Protein AF-X1APH1-F1 (afdb_monomer)

Mean predicted aligned error: 6.19 Å

Foldseek 3Di:
DVQQQQCVVVCVVVVHDDPRGNPDPDDDDPDPVRVVVVQVCCCPVVVDDDDDDDDDDDPD

Organism: NCBI:txid412755

Radius of gyration: 14.75 Å; Cα contacts (8 Å, |Δi|>4): 40; chains: 1; bounding box: 32×19×48 Å

pLDDT: mean 85.75, std 6.85, range [60.84, 95.12]

Secondary structure (DSSP, 8-state):
-HHHHH-HHHHHHTT---TTTT--S----SSHHHHHHHHHHHHHTS-PPP----------

InterPro domains:
  IPR002505 Phosphate acetyl/butaryl transferase [PF01515] (1-54)
  IPR050500 Phosphate Acetyltransferase/Butyryltransferase [PTHR43356] (1-52)

Structure (mmCIF, N/CA/C/O backbone):
data_AF-X1APH1-F1
#
_entry.id   AF-X1APH1-F1
#
loop_
_atom_site.group_PDB
_atom_site.id
_atom_site.type_symbol
_atom_site.label_atom_id
_atom_site.label_alt_id
_atom_site.label_comp_id
_atom_site.label_asym_id
_atom_site.label_entity_id
_atom_site.label_seq_id
_atom_site.pdbx_PDB_ins_code
_atom_site.Cartn_x
_atom_site.Cartn_y
_atom_site.Cartn_z
_atom_site.occupancy
_atom_site.B_iso_or_equiv
_atom_site.auth_seq_id
_atom_site.auth_comp_id
_atom_site.auth_asym_id
_atom_site.auth_atom_id
_atom_site.pdbx_PDB_model_num
ATOM 1 N N . ALA A 1 1 ? -6.435 5.430 7.205 1.00 70.88 1 ALA A N 1
ATOM 2 C CA . ALA A 1 1 ? -7.125 5.021 5.963 1.00 70.88 1 ALA A CA 1
ATOM 3 C C . ALA A 1 1 ? -6.427 3.813 5.354 1.00 70.88 1 ALA A C 1
ATOM 5 O O . ALA A 1 1 ? -7.090 2.810 5.146 1.00 70.88 1 ALA A O 1
ATOM 6 N N . PHE A 1 2 ? -5.105 3.872 5.149 1.00 76.19 2 PHE A N 1
ATOM 7 C CA . PHE A 1 2 ? -4.295 2.723 4.722 1.00 76.19 2 PHE A CA 1
ATOM 8 C C . PHE A 1 2 ? -4.456 1.487 5.626 1.00 76.19 2 PHE A C 1
ATOM 10 O O . PHE A 1 2 ? -4.730 0.394 5.152 1.00 76.19 2 PHE A O 1
ATOM 17 N N . ASP A 1 3 ? -4.370 1.678 6.939 1.00 78.81 3 ASP A N 1
ATOM 18 C CA . ASP A 1 3 ? -4.550 0.634 7.949 1.00 78.81 3 ASP A CA 1
ATOM 19 C C . ASP A 1 3 ? -5.921 -0.056 7.896 1.00 78.81 3 ASP A C 1
ATOM 21 O O . ASP A 1 3 ? -6.011 -1.261 8.099 1.00 78.81 3 ASP A O 1
ATOM 25 N N . ASN A 1 4 ? -6.971 0.678 7.531 1.00 77.31 4 ASN A N 1
ATOM 26 C CA . ASN A 1 4 ? -8.318 0.126 7.346 1.00 77.31 4 ASN A CA 1
ATOM 27 C C . ASN A 1 4 ? -8.432 -0.738 6.080 1.00 77.31 4 ASN A C 1
ATOM 29 O O . ASN A 1 4 ? -9.359 -1.538 5.957 1.00 77.31 4 ASN A O 1
ATOM 33 N N . ALA A 1 5 ? -7.545 -0.508 5.108 1.00 78.50 5 ALA A N 1
ATOM 34 C CA . ALA A 1 5 ? -7.484 -1.275 3.875 1.00 78.50 5 ALA A CA 1
ATOM 35 C C . ALA A 1 5 ? -6.739 -2.597 4.109 1.00 78.50 5 ALA A C 1
ATOM 37 O O . ALA A 1 5 ? -7.197 -3.632 3.647 1.00 78.50 5 ALA A O 1
ATOM 38 N N . ILE A 1 6 ? -5.653 -2.579 4.891 1.00 80.19 6 ILE A N 1
ATOM 39 C CA . I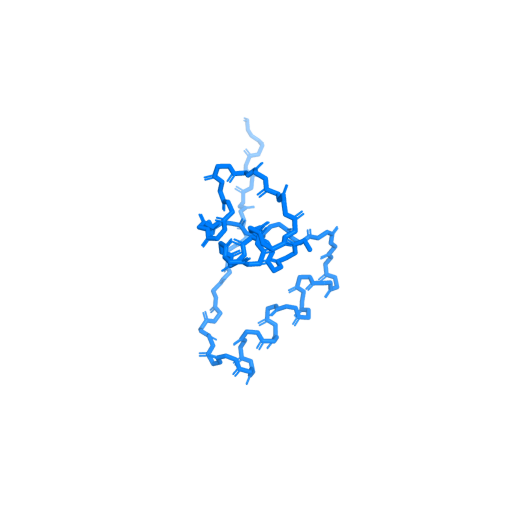LE A 1 6 ? -4.812 -3.763 5.141 1.00 80.19 6 ILE A CA 1
ATOM 40 C C . ILE A 1 6 ? -5.217 -4.601 6.365 1.00 80.19 6 ILE A C 1
ATOM 42 O O . ILE A 1 6 ? -4.731 -5.716 6.515 1.00 80.19 6 ILE A O 1
ATOM 46 N N . SER A 1 7 ? -6.063 -4.084 7.264 1.00 82.12 7 SER A N 1
ATOM 47 C CA . SER A 1 7 ? -6.498 -4.803 8.467 1.00 82.12 7 SER A CA 1
ATOM 48 C C . SER A 1 7 ? -7.983 -4.612 8.752 1.00 82.12 7 SER A C 1
ATOM 50 O O . SER A 1 7 ? -8.473 -3.498 8.960 1.00 82.12 7 SER A O 1
ATOM 52 N N . LYS A 1 8 ? -8.690 -5.742 8.842 1.00 83.12 8 LYS A N 1
ATOM 53 C CA . LYS A 1 8 ? -10.105 -5.796 9.219 1.00 83.12 8 LYS A CA 1
ATOM 54 C C . LYS A 1 8 ? -10.327 -5.333 10.659 1.00 83.12 8 LYS A C 1
ATOM 56 O O . LYS A 1 8 ? -11.287 -4.620 10.932 1.00 83.12 8 LYS A O 1
ATOM 61 N N . GLU A 1 9 ? -9.409 -5.661 11.567 1.00 84.69 9 GLU A N 1
ATOM 62 C CA . GLU A 1 9 ? -9.464 -5.214 12.966 1.00 84.69 9 GLU A CA 1
ATOM 63 C C . GLU A 1 9 ? -9.352 -3.688 13.079 1.00 84.69 9 GLU A C 1
ATOM 65 O O . GLU A 1 9 ? -10.117 -3.060 13.810 1.00 84.69 9 GLU A O 1
ATOM 70 N N . ALA A 1 10 ? -8.454 -3.068 12.305 1.00 84.94 10 ALA A N 1
ATOM 71 C CA . ALA A 1 10 ? -8.308 -1.613 12.287 1.00 84.94 10 ALA A CA 1
ATOM 72 C C . ALA A 1 10 ? -9.561 -0.909 11.737 1.00 84.94 10 ALA A C 1
ATOM 74 O O . ALA A 1 10 ? -9.940 0.151 12.241 1.00 84.94 10 ALA A O 1
ATOM 75 N N . ALA A 1 11 ? -10.222 -1.500 10.735 1.00 85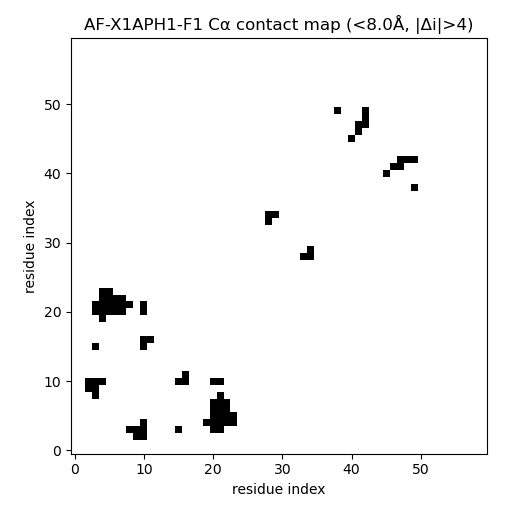.62 11 ALA A N 1
ATOM 76 C CA . ALA A 1 11 ? -11.490 -0.997 10.211 1.00 85.62 11 ALA A CA 1
ATOM 77 C C . ALA A 1 11 ? -12.622 -1.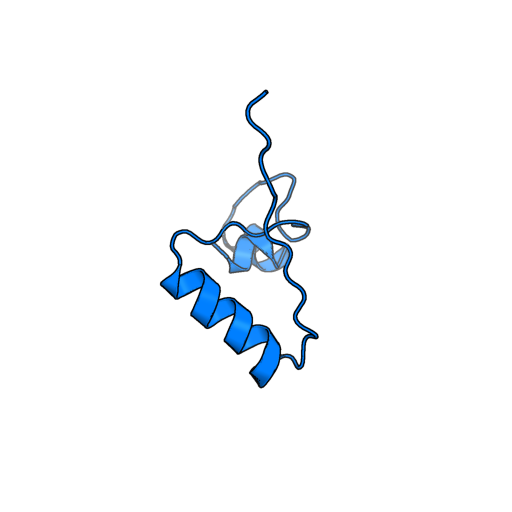098 11.252 1.00 85.62 11 ALA A C 1
ATOM 79 O O . ALA A 1 11 ? -13.332 -0.114 11.473 1.00 85.62 11 ALA A O 1
ATOM 80 N N . LEU A 1 12 ? -12.728 -2.235 11.954 1.00 84.81 12 LEU A N 1
ATOM 81 C CA . LEU A 1 12 ? -13.710 -2.458 13.023 1.00 84.81 12 LEU A CA 1
ATOM 82 C C . LEU A 1 12 ? -13.528 -1.480 14.190 1.00 84.81 12 LEU A C 1
ATOM 84 O O . LEU A 1 12 ? -14.493 -0.849 14.615 1.00 84.81 12 LEU A O 1
ATOM 88 N N . HIS A 1 13 ? -12.294 -1.284 14.666 1.00 87.62 13 HIS A N 1
ATOM 89 C CA . HIS A 1 13 ? -11.995 -0.334 15.748 1.00 87.62 13 HIS A CA 1
ATOM 90 C C . HIS A 1 13 ? -12.357 1.117 15.408 1.00 87.62 13 HIS A C 1
ATOM 92 O O . HIS A 1 13 ? -12.545 1.931 16.309 1.00 87.62 13 HIS A O 1
ATOM 98 N N . LYS A 1 14 ? -12.457 1.450 14.120 1.00 83.38 14 LYS A N 1
ATOM 99 C CA . LYS A 1 14 ? -12.821 2.789 13.645 1.00 83.38 14 LYS A CA 1
ATOM 100 C C . LYS A 1 14 ? -14.265 2.895 13.161 1.00 83.38 14 LYS A C 1
ATOM 102 O O . LYS A 1 14 ? -14.645 3.960 12.684 1.00 83.38 14 LYS A O 1
ATOM 107 N N . GLY A 1 15 ? -15.052 1.823 13.271 1.00 84.44 15 GLY A N 1
ATOM 108 C CA . GLY A 1 15 ? -16.448 1.790 12.830 1.00 84.44 15 GLY A CA 1
ATOM 109 C C . GLY A 1 15 ? -16.621 1.972 11.320 1.00 84.44 15 GLY A C 1
ATOM 110 O O . GLY A 1 15 ? -17.624 2.529 10.884 1.00 84.44 15 GLY A O 1
ATOM 111 N N . ILE A 1 16 ? -15.634 1.563 10.518 1.00 81.62 16 ILE A N 1
ATOM 112 C CA . ILE A 1 16 ? -15.685 1.689 9.059 1.00 81.62 16 ILE A CA 1
ATOM 113 C C . ILE A 1 16 ? -16.216 0.382 8.476 1.00 81.62 16 ILE A C 1
ATOM 115 O O . ILE A 1 16 ? -15.511 -0.626 8.457 1.00 81.62 16 ILE A O 1
ATOM 119 N N . GLU A 1 17 ? -17.450 0.418 7.974 1.00 82.19 17 GLU A N 1
ATOM 120 C CA . GLU A 1 17 ? -18.023 -0.664 7.176 1.00 82.19 17 GLU A CA 1
ATOM 121 C C . GLU A 1 17 ? -17.677 -0.456 5.702 1.00 82.19 17 GLU A C 1
ATOM 123 O O . GLU A 1 17 ? -18.139 0.477 5.046 1.00 82.19 17 GLU A O 1
ATOM 128 N N . SER A 1 18 ? -16.831 -1.338 5.180 1.00 80.69 18 SER A N 1
ATOM 129 C CA . SER A 1 18 ? -16.486 -1.398 3.765 1.00 80.69 18 SER A CA 1
ATOM 130 C C . SER A 1 18 ? -16.377 -2.861 3.346 1.00 80.69 18 SER A C 1
ATOM 132 O O . SER A 1 18 ? -15.773 -3.649 4.079 1.00 80.69 18 SER A O 1
ATOM 134 N N . PRO A 1 19 ? -16.909 -3.242 2.172 1.00 83.12 19 PRO A N 1
ATOM 135 C CA . PRO A 1 19 ? -16.865 -4.624 1.700 1.00 83.12 19 PRO A CA 1
ATOM 136 C C . PRO A 1 19 ? -15.442 -5.130 1.422 1.00 83.12 19 PRO A C 1
ATOM 138 O O . PRO A 1 19 ? -15.248 -6.334 1.328 1.00 83.12 19 PRO A O 1
ATOM 141 N N . VAL A 1 20 ? -14.458 -4.232 1.299 1.00 84.31 20 VAL A N 1
ATOM 142 C CA . VAL A 1 20 ? -13.062 -4.563 0.952 1.00 84.31 20 VAL A CA 1
ATOM 143 C C . VAL A 1 20 ? -12.071 -4.296 2.092 1.00 84.31 20 VAL A C 1
ATOM 145 O O . VAL A 1 20 ? -10.861 -4.4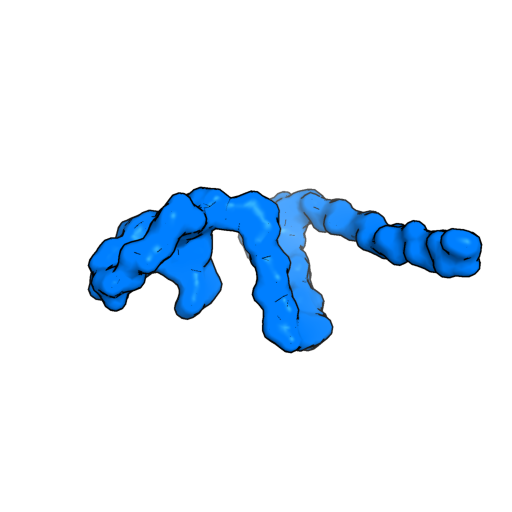09 1.914 1.00 84.31 20 VAL A O 1
ATOM 148 N N . SER A 1 21 ? -12.546 -3.898 3.276 1.00 85.12 21 SER A N 1
ATOM 149 C CA . SER A 1 21 ? -11.666 -3.570 4.403 1.00 85.12 21 SER A CA 1
ATOM 150 C C . SER A 1 21 ? -10.926 -4.799 4.938 1.00 85.12 21 SER A C 1
ATOM 152 O O . SER A 1 21 ? -11.542 -5.730 5.452 1.00 85.12 21 SER A O 1
ATOM 154 N N . GLY A 1 22 ? -9.593 -4.765 4.875 1.00 82.12 22 GLY A N 1
ATOM 155 C CA . GLY A 1 22 ? -8.710 -5.854 5.298 1.00 82.12 22 GLY A CA 1
ATOM 156 C C . GLY A 1 22 ? -8.345 -6.845 4.193 1.00 82.12 22 GLY A C 1
ATOM 157 O O . GLY A 1 22 ? -7.471 -7.676 4.413 1.00 82.12 22 GLY A O 1
ATOM 158 N N . GLU A 1 23 ? -8.980 -6.753 3.024 1.00 85.56 23 GLU A N 1
ATOM 159 C CA . GLU A 1 23 ? -8.836 -7.701 1.910 1.00 85.56 23 GLU A CA 1
ATOM 160 C C . GLU A 1 23 ? -8.714 -6.945 0.575 1.00 85.56 23 GLU A C 1
ATOM 162 O O . GLU A 1 23 ? -9.400 -7.234 -0.399 1.00 85.56 23 GLU A O 1
ATOM 167 N N . VAL A 1 24 ? -7.870 -5.909 0.533 1.00 86.44 24 VAL A N 1
ATOM 168 C CA . VAL A 1 24 ? -7.617 -5.153 -0.703 1.00 86.44 24 VAL A CA 1
ATOM 169 C C . VAL A 1 24 ? -6.562 -5.826 -1.578 1.00 86.44 24 VAL A C 1
ATOM 171 O O . VAL A 1 24 ? -5.440 -6.068 -1.137 1.00 86.44 24 VAL A O 1
ATOM 174 N N . ASP A 1 25 ? -6.890 -6.028 -2.853 1.00 87.44 25 ASP A N 1
ATOM 175 C CA . ASP A 1 25 ? -5.933 -6.507 -3.860 1.00 87.44 25 ASP A CA 1
ATOM 176 C C . ASP A 1 25 ? -5.087 -5.373 -4.459 1.00 87.44 25 ASP A C 1
ATOM 178 O O . ASP A 1 25 ? -3.945 -5.576 -4.872 1.00 87.44 25 ASP A O 1
ATOM 182 N N . ILE A 1 26 ? -5.652 -4.160 -4.532 1.00 87.31 26 ILE A N 1
ATOM 183 C CA . ILE A 1 26 ? -5.038 -2.998 -5.186 1.00 87.31 26 ILE A CA 1
ATOM 184 C C . ILE A 1 26 ? -5.052 -1.801 -4.236 1.00 87.31 26 ILE A C 1
ATOM 186 O O . ILE A 1 26 ? -6.094 -1.402 -3.718 1.00 87.31 26 ILE A O 1
ATOM 190 N N . LEU A 1 27 ? -3.882 -1.186 -4.060 1.00 87.50 27 LEU A N 1
ATOM 191 C CA . LEU A 1 27 ? -3.697 0.049 -3.303 1.00 87.50 27 LEU A CA 1
ATOM 192 C C . LEU A 1 27 ? -3.378 1.196 -4.261 1.00 87.50 27 LEU A C 1
ATOM 194 O O . LEU A 1 27 ? -2.346 1.185 -4.932 1.00 87.50 27 LEU A O 1
ATOM 198 N N . LEU A 1 28 ? -4.250 2.202 -4.300 1.00 88.75 28 LEU A N 1
ATOM 199 C CA . LEU A 1 28 ? -4.012 3.432 -5.048 1.00 88.75 28 LEU A CA 1
ATOM 200 C C . LEU A 1 28 ? -3.334 4.460 -4.140 1.00 88.75 28 LEU A C 1
ATOM 202 O O . LEU A 1 28 ? -3.910 4.897 -3.142 1.00 88.75 28 LEU A O 1
ATOM 206 N N . ALA A 1 29 ? -2.108 4.842 -4.486 1.00 90.19 29 ALA A N 1
ATOM 207 C CA . ALA A 1 29 ? -1.416 5.927 -3.807 1.00 90.19 29 ALA A CA 1
ATOM 208 C C . ALA A 1 29 ? -2.003 7.290 -4.231 1.00 90.19 29 ALA A C 1
ATOM 210 O O . ALA A 1 29 ? -2.373 7.451 -5.396 1.00 90.19 29 ALA A O 1
ATOM 211 N N . PRO A 1 30 ? -2.084 8.272 -3.316 1.00 89.75 30 PRO A N 1
ATOM 212 C CA . PRO A 1 30 ? -2.627 9.598 -3.621 1.00 89.75 30 PRO A CA 1
ATOM 213 C C . PRO A 1 30 ? -1.710 10.434 -4.528 1.00 89.75 30 PRO A C 1
ATOM 215 O O . PRO A 1 30 ? -2.195 11.291 -5.261 1.00 89.75 30 PRO A O 1
ATOM 218 N N . ASP A 1 31 ? -0.401 10.180 -4.484 1.00 94.31 31 ASP A N 1
ATOM 219 C CA . ASP A 1 31 ? 0.633 10.879 -5.245 1.00 94.31 31 ASP A CA 1
ATOM 220 C C . ASP A 1 31 ? 1.858 9.967 -5.473 1.00 94.31 31 ASP A C 1
ATOM 222 O O . ASP A 1 31 ? 1.934 8.837 -4.966 1.00 94.31 31 ASP A O 1
ATOM 226 N N . ILE A 1 32 ? 2.807 10.440 -6.289 1.00 94.12 32 ILE A N 1
ATOM 227 C CA . ILE A 1 32 ? 3.988 9.663 -6.686 1.00 94.12 32 ILE A CA 1
ATOM 228 C C . ILE A 1 32 ? 5.007 9.543 -5.547 1.00 94.12 32 ILE A C 1
ATOM 230 O O . ILE A 1 32 ? 5.686 8.520 -5.426 1.00 94.12 32 ILE A O 1
ATOM 234 N N . GLU A 1 33 ? 5.106 10.551 -4.685 1.00 95.12 33 GLU A N 1
ATOM 235 C CA . GLU A 1 33 ? 6.000 10.563 -3.535 1.00 95.12 33 GLU A CA 1
ATOM 236 C C . GLU A 1 33 ? 5.598 9.488 -2.517 1.00 95.12 33 GLU A C 1
ATOM 238 O O . GLU A 1 33 ? 6.434 8.668 -2.122 1.00 95.12 33 GLU A O 1
ATOM 243 N N . ALA A 1 34 ? 4.317 9.429 -2.151 1.00 92.69 34 ALA A N 1
ATOM 244 C CA . ALA A 1 34 ? 3.727 8.419 -1.286 1.00 92.69 34 ALA A CA 1
ATOM 245 C C . ALA A 1 34 ? 3.883 7.019 -1.889 1.00 92.69 34 ALA A C 1
ATOM 247 O O . ALA A 1 34 ? 4.290 6.096 -1.180 1.00 92.69 34 ALA A O 1
ATOM 248 N N . ALA A 1 35 ? 3.641 6.863 -3.197 1.00 91.88 35 ALA A N 1
ATOM 249 C CA . ALA A 1 35 ? 3.848 5.593 -3.894 1.00 91.88 35 ALA A CA 1
ATOM 250 C C . ALA A 1 35 ? 5.307 5.113 -3.792 1.00 91.88 35 ALA A C 1
ATOM 252 O O . ALA A 1 35 ? 5.569 3.954 -3.471 1.00 91.88 35 ALA A O 1
ATOM 253 N N . ASN A 1 36 ? 6.270 6.012 -4.015 1.00 93.06 36 ASN A N 1
ATOM 254 C CA . ASN A 1 36 ? 7.700 5.708 -3.977 1.00 93.06 36 ASN A CA 1
ATOM 255 C C . ASN A 1 36 ? 8.186 5.364 -2.563 1.00 93.06 36 ASN A C 1
ATOM 257 O O . ASN A 1 36 ? 8.934 4.401 -2.383 1.00 93.06 36 ASN A O 1
ATOM 261 N N . ILE A 1 37 ? 7.760 6.134 -1.555 1.00 94.12 37 ILE A N 1
ATOM 262 C CA . ILE A 1 37 ? 8.076 5.863 -0.145 1.00 94.12 37 ILE A CA 1
ATOM 263 C C . ILE A 1 37 ? 7.524 4.495 0.253 1.00 94.12 37 ILE A C 1
ATOM 265 O O . ILE A 1 37 ? 8.245 3.692 0.845 1.00 94.12 37 ILE A O 1
ATOM 269 N N . PHE A 1 38 ? 6.276 4.203 -0.116 1.00 91.88 38 PHE A N 1
ATOM 270 C CA . PHE A 1 38 ? 5.627 2.943 0.216 1.00 91.88 38 PHE A CA 1
ATOM 271 C C . PHE A 1 38 ? 6.302 1.745 -0.461 1.00 91.88 38 PHE A C 1
ATOM 273 O O . PHE A 1 38 ? 6.678 0.790 0.219 1.00 91.88 38 PHE A O 1
ATOM 280 N N . ALA A 1 39 ? 6.549 1.817 -1.773 1.00 91.62 39 ALA A N 1
ATOM 281 C CA . ALA A 1 39 ? 7.231 0.759 -2.515 1.00 91.62 39 ALA A CA 1
ATOM 282 C C . ALA A 1 39 ? 8.626 0.468 -1.940 1.00 91.62 39 ALA A C 1
ATOM 284 O O . ALA A 1 39 ? 8.977 -0.687 -1.702 1.00 91.62 39 ALA A O 1
ATOM 285 N N . LYS A 1 40 ? 9.410 1.510 -1.636 1.00 93.38 40 LYS A N 1
ATOM 286 C CA . LYS A 1 40 ? 10.720 1.352 -0.986 1.00 93.38 40 LYS A CA 1
ATOM 287 C C . LYS A 1 40 ? 10.595 0.766 0.416 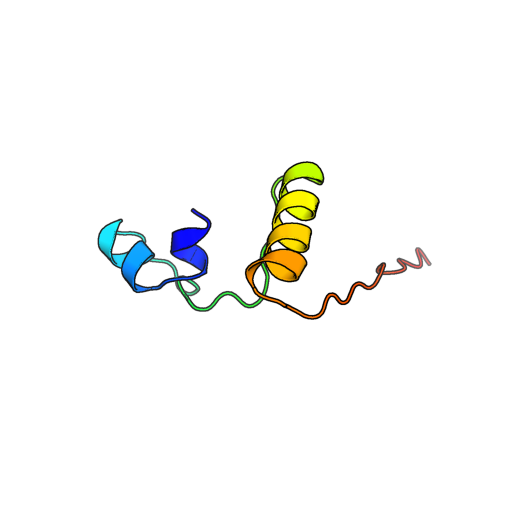1.00 93.38 40 LYS A C 1
ATOM 289 O O . LYS A 1 40 ? 11.384 -0.103 0.771 1.00 93.38 40 LYS A O 1
ATOM 294 N N . GLY A 1 41 ? 9.609 1.198 1.199 1.00 93.88 41 GLY A N 1
ATOM 295 C CA . GLY A 1 41 ? 9.323 0.635 2.517 1.00 93.88 41 GLY A CA 1
ATOM 296 C C . GLY A 1 41 ? 9.070 -0.871 2.453 1.00 93.88 41 GL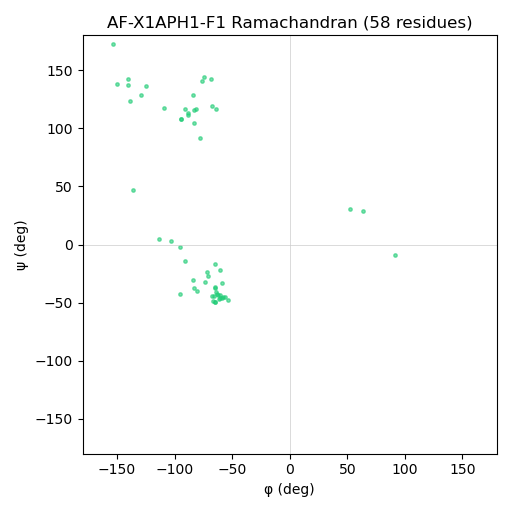Y A C 1
ATOM 297 O O . GLY A 1 41 ? 9.670 -1.624 3.215 1.00 93.88 41 GLY A O 1
ATOM 298 N N . LEU A 1 42 ? 8.266 -1.332 1.491 1.00 91.94 42 LEU A N 1
ATOM 299 C CA . LEU A 1 42 ? 8.019 -2.760 1.280 1.00 91.94 42 LEU A CA 1
ATOM 300 C C . LEU A 1 42 ? 9.299 -3.525 0.914 1.00 91.94 42 LEU A C 1
ATOM 302 O O . LEU A 1 42 ? 9.559 -4.591 1.470 1.00 91.94 42 LEU A O 1
ATOM 306 N N . VAL A 1 43 ? 10.130 -2.974 0.029 1.00 93.69 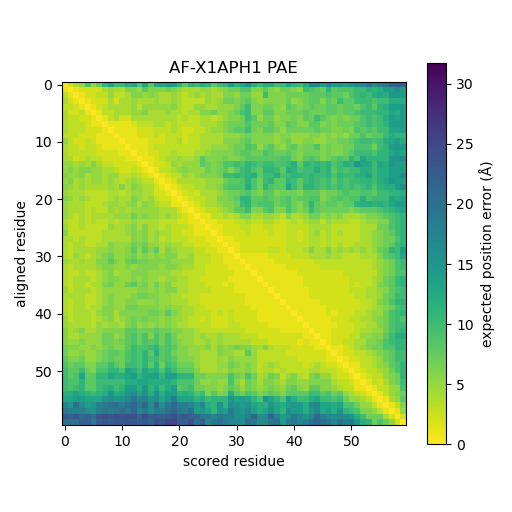43 VAL A N 1
ATOM 307 C CA . VAL A 1 43 ? 11.388 -3.616 -0.381 1.00 93.69 43 VAL A CA 1
ATOM 308 C C . VAL A 1 43 ? 12.392 -3.685 0.773 1.00 93.69 43 VAL A C 1
ATOM 310 O O . VAL A 1 43 ? 12.952 -4.746 1.039 1.00 93.69 43 VAL A O 1
ATOM 313 N N . TYR A 1 44 ? 12.627 -2.578 1.480 1.00 93.38 44 TYR A N 1
ATOM 314 C CA . TYR A 1 44 ? 13.684 -2.506 2.494 1.00 93.38 44 TYR A CA 1
ATOM 315 C C . TYR A 1 44 ? 13.265 -3.062 3.856 1.00 93.38 44 TYR A C 1
ATOM 317 O O . TYR A 1 44 ? 14.082 -3.689 4.527 1.00 93.38 44 TYR A O 1
ATOM 325 N N . LEU A 1 45 ? 12.017 -2.836 4.275 1.00 93.19 45 LEU A N 1
ATOM 326 C CA . LEU A 1 45 ? 11.540 -3.216 5.608 1.00 93.19 45 LEU A CA 1
ATOM 327 C C . LEU A 1 45 ? 10.845 -4.576 5.595 1.00 93.19 45 LEU A C 1
ATOM 329 O O . LEU A 1 45 ? 11.094 -5.397 6.473 1.00 93.19 45 LEU A O 1
ATOM 333 N N . ALA A 1 46 ? 10.005 -4.833 4.589 1.00 91.62 46 ALA A N 1
ATOM 334 C CA . ALA A 1 46 ? 9.254 -6.085 4.479 1.00 91.62 46 ALA A CA 1
ATOM 335 C C . ALA A 1 46 ? 9.943 -7.135 3.588 1.00 91.62 46 ALA A C 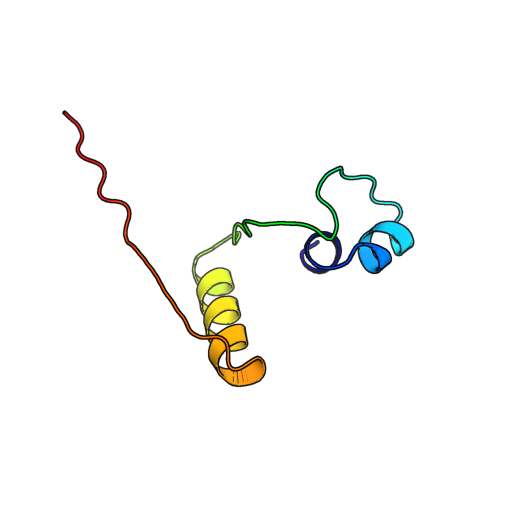1
ATOM 337 O O . ALA A 1 46 ? 9.432 -8.244 3.455 1.00 91.62 46 ALA A O 1
ATOM 338 N N . LYS A 1 47 ? 11.102 -6.807 2.990 1.00 91.25 47 LYS A N 1
ATOM 339 C CA . LYS A 1 47 ? 11.832 -7.662 2.033 1.00 91.25 47 LYS A CA 1
ATOM 340 C C . LYS A 1 47 ? 10.951 -8.151 0.875 1.00 91.25 47 LYS A C 1
ATOM 342 O O . LYS A 1 47 ? 11.163 -9.241 0.347 1.00 91.25 47 LYS A O 1
ATOM 347 N N . ALA A 1 48 ? 9.959 -7.351 0.488 1.00 91.12 48 ALA A N 1
ATOM 348 C CA . ALA A 1 48 ? 9.078 -7.669 -0.624 1.00 91.12 48 ALA A CA 1
ATOM 349 C C . ALA A 1 48 ? 9.849 -7.608 -1.950 1.00 91.12 48 ALA A C 1
ATOM 351 O O . ALA A 1 48 ? 10.697 -6.734 -2.146 1.00 91.12 48 ALA A O 1
ATOM 352 N N . GLN A 1 49 ? 9.535 -8.513 -2.877 1.00 92.25 49 GLN A N 1
ATOM 353 C CA . GLN A 1 49 ? 10.101 -8.487 -4.221 1.00 92.25 49 GLN A CA 1
ATOM 354 C C . GLN A 1 49 ? 9.328 -7.473 -5.081 1.00 92.25 49 GLN A C 1
ATOM 356 O O . GLN A 1 49 ? 8.131 -7.664 -5.303 1.00 92.25 49 GLN A O 1
ATOM 361 N N . PRO A 1 50 ? 9.970 -6.397 -5.569 1.00 87.19 50 PRO A N 1
ATOM 362 C CA . PRO A 1 50 ? 9.284 -5.410 -6.387 1.00 87.19 50 PRO A CA 1
ATOM 363 C C . PRO A 1 50 ? 9.072 -5.940 -7.809 1.00 87.19 50 PRO A C 1
ATOM 365 O O . PRO A 1 50 ? 9.962 -6.557 -8.396 1.00 87.19 50 PRO A O 1
ATOM 368 N N . ALA A 1 51 ? 7.911 -5.640 -8.384 1.00 86.38 51 ALA A N 1
ATOM 369 C CA . ALA A 1 51 ? 7.606 -5.832 -9.796 1.00 86.38 51 ALA A CA 1
ATOM 370 C C . ALA A 1 51 ? 6.789 -4.632 -10.290 1.00 86.38 51 ALA A C 1
ATOM 372 O O . ALA A 1 51 ? 5.963 -4.095 -9.553 1.00 86.38 51 ALA A O 1
ATOM 373 N N . GLY A 1 52 ? 7.032 -4.194 -11.524 1.00 84.69 52 GLY A N 1
ATOM 374 C CA . GLY A 1 52 ? 6.334 -3.056 -12.111 1.00 84.69 52 GLY A CA 1
ATOM 375 C C . GLY A 1 52 ? 6.222 -3.199 -13.621 1.00 84.69 52 GLY A C 1
ATOM 376 O O . GLY A 1 52 ? 7.175 -3.599 -14.286 1.00 84.69 52 GLY A O 1
ATOM 377 N N . SER A 1 53 ? 5.052 -2.864 -14.153 1.00 84.06 53 SER A N 1
ATOM 378 C CA . SER A 1 53 ? 4.776 -2.803 -15.586 1.00 84.06 53 SER A CA 1
ATOM 379 C C . SER A 1 53 ? 4.249 -1.419 -15.929 1.00 84.06 53 SER A C 1
ATOM 381 O O . SER A 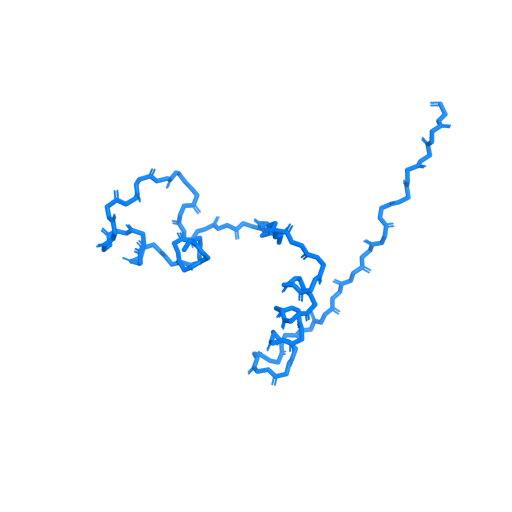1 53 ? 3.392 -0.897 -15.219 1.00 84.06 53 SER A O 1
ATOM 383 N N . ILE A 1 54 ? 4.724 -0.841 -17.029 1.00 84.56 54 ILE A N 1
ATOM 384 C CA . ILE A 1 54 ? 4.145 0.386 -17.577 1.00 84.56 54 ILE A CA 1
ATOM 385 C C . ILE A 1 54 ? 3.031 -0.054 -18.531 1.00 84.56 54 ILE A C 1
ATOM 387 O O . ILE A 1 54 ? 3.344 -0.693 -19.540 1.00 84.56 54 ILE A O 1
ATOM 391 N N . PRO A 1 55 ? 1.749 0.222 -18.233 1.00 78.38 55 PRO A N 1
ATOM 392 C CA . PRO A 1 55 ? 0.681 -0.089 -19.167 1.00 78.38 55 PRO A CA 1
ATOM 393 C C . PRO A 1 55 ? 0.882 0.759 -20.423 1.00 78.38 55 PRO A C 1
ATOM 395 O O . PRO A 1 55 ? 0.867 1.990 -20.365 1.00 78.38 55 PRO A O 1
ATOM 398 N N . ILE A 1 56 ? 1.121 0.101 -21.558 1.00 86.06 56 ILE A N 1
ATOM 399 C CA . ILE A 1 56 ? 1.212 0.785 -22.842 1.00 86.06 56 ILE A CA 1
ATOM 400 C C . ILE A 1 56 ? -0.213 0.968 -23.360 1.00 86.06 56 ILE A C 1
ATOM 402 O O . ILE A 1 56 ? -0.939 0.002 -23.595 1.00 86.06 56 ILE A O 1
ATOM 406 N N . PHE A 1 57 ? -0.643 2.217 -23.481 1.00 80.62 57 PHE A N 1
ATOM 407 C CA . PHE A 1 57 ? -1.933 2.540 -24.075 1.00 80.62 57 PHE A CA 1
ATOM 408 C C . PHE A 1 57 ? -1.711 2.836 -25.558 1.00 80.62 57 PHE A C 1
ATOM 410 O O . PHE A 1 57 ? -1.129 3.859 -25.912 1.00 80.62 57 PHE A O 1
ATOM 417 N N . SER A 1 58 ? -2.148 1.920 -26.426 1.00 75.31 58 SER A N 1
ATOM 418 C CA . SER A 1 58 ? -2.245 2.180 -27.864 1.00 75.31 58 SER A CA 1
ATOM 419 C C . SER A 1 58 ? -3.560 2.904 -28.126 1.00 75.31 58 SER A C 1
ATOM 421 O O . SER A 1 58 ? -4.622 2.291 -28.067 1.00 75.31 58 SER A O 1
ATOM 423 N N . ALA A 1 59 ? -3.497 4.212 -28.373 1.00 67.69 59 ALA A N 1
ATOM 424 C CA . ALA A 1 59 ? -4.637 4.969 -28.874 1.00 67.69 59 ALA A CA 1
ATOM 425 C C . ALA A 1 59 ? -4.762 4.687 -30.378 1.00 67.69 59 ALA A C 1
ATOM 427 O O . ALA A 1 59 ? -4.077 5.306 -31.191 1.00 67.69 59 ALA A O 1
ATOM 428 N N . THR A 1 60 ? -5.554 3.683 -30.741 1.00 60.84 60 THR A N 1
ATOM 429 C CA . THR A 1 60 ? -5.939 3.382 -32.128 1.00 60.84 60 THR A CA 1
ATOM 430 C C . THR A 1 60 ? -7.450 3.386 -32.227 1.00 60.84 60 THR A C 1
ATOM 432 O O . THR A 1 60 ? -8.086 2.880 -31.276 1.00 60.84 60 THR A O 1
#

Sequence (60 aa):
AFDNAISKEAALHKGIESPVSGEVDILLAPDIEAANIFAKGLVYLAKAQPAGSIPIFSAT

Solvent-accessible surface area (backbone atoms only — not comparable to full-atom values): 3914 Å² total; per-residue (Å²): 109,69,56,27,34,69,27,44,66,54,14,56,80,68,71,54,88,55,101,47,44,34,66,61,93,74,85,83,61,96,45,69,67,58,39,50,54,48,56,48,44,38,39,74,74,67,66,44,85,87,83,86,80,82,85,82,79,81,92,124